Protein AF-A0AAD6C7R9-F1 (afdb_monomer_lite)

pLDDT: mean 92.62, std 5.31, range [61.19, 98.12]

Radius of gyration: 19.52 Å; chains: 1; bounding box: 44×50×49 Å

Sequence (172 aa):
MNGDTESFQNLWPRLASRFGCKIPDPMFPNGGVPHTKGFKNYESSTIQLRNKPPLKASASALGISSDPAAENSPTLFLQVDPEKWAKREDVNNAWCKLRDMYRLDQKAWDKATWDFLVMTLGRDWNCVGSMSKARKLGWTGYADTWDELEKTFETLEDQGVLPPLDRLKHDF

Organism: NCBI:txid63821

Secondary structure (DSSP, 8-state):
--S----HHHHHHHHHHHTTPPPPSSS-TT-SSTTS--STTSPPEEEE-SSPPGGGGTTTTTT-TTSHHHHSPPEEEESS-HHHHHTSHHHHHHHHHHHHHHT--HHHHHT--HHHHHHHHHBSS------HHHHHTT------HHHHHHHHHHHHHHTTSS--HHHHHHH-

Structure (mmCIF, N/CA/C/O backbone):
data_AF-A0AAD6C7R9-F1
#
_entry.id   AF-A0AAD6C7R9-F1
#
loop_
_atom_site.group_PDB
_atom_site.id
_atom_site.type_symbol
_atom_site.label_atom_id
_atom_site.label_alt_id
_atom_site.label_comp_id
_atom_site.label_asym_id
_atom_site.label_entity_id
_atom_site.label_seq_id
_atom_site.pdbx_PDB_ins_code
_atom_site.Cartn_x
_atom_site.Cartn_y
_atom_site.Cartn_z
_atom_site.occupancy
_atom_site.B_iso_or_equiv
_atom_site.auth_seq_id
_atom_site.auth_comp_id
_atom_site.auth_asym_id
_atom_site.auth_atom_id
_atom_site.pdbx_PDB_model_num
ATOM 1 N N . MET A 1 1 ? 3.436 -17.559 -5.148 1.00 61.19 1 MET A N 1
ATOM 2 C CA . MET A 1 1 ? 3.453 -16.934 -6.489 1.00 61.19 1 MET A CA 1
ATOM 3 C C . MET A 1 1 ? 3.093 -17.983 -7.540 1.00 61.19 1 MET A C 1
ATOM 5 O O . MET A 1 1 ? 3.877 -18.895 -7.804 1.00 61.19 1 MET A O 1
ATOM 9 N N . ASN A 1 2 ? 1.865 -17.931 -8.047 1.00 65.75 2 ASN A N 1
ATOM 10 C CA . ASN A 1 2 ? 1.317 -18.818 -9.086 1.00 65.75 2 ASN A CA 1
ATOM 11 C C . ASN A 1 2 ? 1.772 -18.437 -10.512 1.00 65.75 2 ASN A C 1
ATOM 13 O O . ASN A 1 2 ? 1.630 -19.252 -11.413 1.00 65.75 2 ASN A O 1
ATOM 17 N N . GLY A 1 3 ? 2.410 -17.277 -10.685 1.00 68.06 3 GLY A N 1
ATOM 18 C CA . GLY A 1 3 ? 2.844 -16.750 -11.984 1.00 68.06 3 GLY A CA 1
ATOM 19 C C . GLY A 1 3 ? 2.121 -15.455 -12.349 1.00 68.06 3 GLY A C 1
ATOM 20 O O . GLY A 1 3 ? 2.632 -14.699 -13.171 1.00 68.06 3 GLY A O 1
ATOM 21 N N . ASP A 1 4 ? 1.010 -15.165 -11.673 1.00 76.25 4 ASP A N 1
ATOM 22 C CA . ASP A 1 4 ? 0.287 -13.911 -11.821 1.00 76.25 4 ASP A CA 1
ATOM 23 C C . ASP A 1 4 ? 1.060 -12.784 -11.134 1.00 76.25 4 ASP A C 1
ATOM 25 O O . ASP A 1 4 ? 1.664 -12.957 -10.069 1.00 76.25 4 ASP A O 1
ATOM 29 N N . THR A 1 5 ? 1.085 -11.628 -11.791 1.00 83.31 5 THR A N 1
ATOM 30 C CA . THR A 1 5 ? 1.670 -10.405 -11.245 1.00 83.31 5 THR A CA 1
ATOM 31 C C . THR A 1 5 ? 0.539 -9.484 -10.845 1.00 83.31 5 THR A C 1
ATOM 33 O O . THR A 1 5 ? -0.257 -9.077 -11.688 1.00 83.31 5 THR A O 1
ATOM 36 N N . GLU A 1 6 ? 0.486 -9.144 -9.563 1.00 88.06 6 GLU A N 1
ATOM 37 C CA . GLU A 1 6 ? -0.461 -8.156 -9.076 1.00 88.06 6 GLU A CA 1
ATOM 38 C C . GLU A 1 6 ? 0.000 -6.731 -9.362 1.00 88.06 6 GLU A C 1
ATOM 40 O O . GLU A 1 6 ? 1.193 -6.437 -9.467 1.00 88.06 6 GLU A O 1
ATOM 45 N N . SER A 1 7 ? -0.969 -5.829 -9.471 1.00 89.12 7 SER A N 1
ATOM 46 C CA . SER A 1 7 ? -0.714 -4.413 -9.717 1.00 89.12 7 SER A CA 1
ATOM 47 C C . SER A 1 7 ? -1.604 -3.533 -8.854 1.00 89.12 7 SER A C 1
ATOM 49 O O . SER A 1 7 ? -2.681 -3.940 -8.412 1.00 89.12 7 SER A O 1
ATOM 51 N N . PHE A 1 8 ? -1.188 -2.278 -8.677 1.00 87.88 8 PHE A N 1
ATOM 52 C CA . PHE A 1 8 ? -2.013 -1.269 -8.017 1.00 87.88 8 PHE A CA 1
ATOM 53 C C . PHE A 1 8 ? -3.393 -1.138 -8.680 1.00 87.88 8 PHE A C 1
ATOM 55 O O . PHE A 1 8 ? -4.389 -0.990 -7.985 1.00 87.88 8 PHE A O 1
ATOM 62 N N . GLN A 1 9 ? -3.472 -1.265 -10.010 1.00 89.00 9 GLN A N 1
ATOM 63 C CA . GLN A 1 9 ? -4.728 -1.159 -10.759 1.00 89.00 9 GLN A CA 1
ATOM 64 C C . GLN A 1 9 ? -5.749 -2.236 -10.359 1.00 89.00 9 GLN A C 1
ATOM 66 O O . GLN A 1 9 ? -6.943 -1.950 -10.339 1.00 89.00 9 GLN A O 1
ATOM 71 N N . ASN A 1 10 ? -5.292 -3.443 -10.009 1.00 91.56 10 ASN A N 1
ATOM 72 C CA . ASN A 1 10 ? -6.168 -4.529 -9.559 1.00 91.56 10 ASN A CA 1
ATOM 73 C C . ASN A 1 10 ? -6.442 -4.473 -8.046 1.00 91.56 10 ASN A C 1
ATOM 75 O O . ASN A 1 10 ? -7.583 -4.623 -7.612 1.00 91.56 10 ASN A O 1
ATOM 79 N N . LEU A 1 11 ? -5.407 -4.233 -7.234 1.00 93.88 11 LEU A N 1
ATOM 80 C CA . LEU A 1 11 ? -5.516 -4.303 -5.773 1.00 93.88 11 LEU A CA 1
ATOM 81 C C . LEU A 1 11 ? -6.179 -3.067 -5.152 1.00 93.88 11 LEU A C 1
ATOM 83 O O . LEU A 1 11 ? -6.914 -3.194 -4.174 1.00 93.88 11 LEU A O 1
ATOM 87 N N . TRP A 1 12 ? -5.948 -1.871 -5.699 1.00 93.25 12 TRP A N 1
ATOM 88 C CA . TRP A 1 12 ? -6.430 -0.629 -5.090 1.00 93.25 12 TRP A CA 1
ATOM 89 C C . TRP A 1 12 ? -7.964 -0.524 -5.022 1.00 93.25 12 TRP A C 1
ATOM 91 O O . TRP A 1 12 ? -8.471 -0.213 -3.941 1.00 93.25 12 TRP A O 1
ATOM 101 N N . PRO A 1 13 ? -8.736 -0.838 -6.085 1.00 95.62 13 PRO A N 1
ATOM 102 C CA . PRO A 1 13 ? -10.199 -0.857 -6.005 1.00 95.62 13 PRO A CA 1
ATOM 103 C C . PRO A 1 13 ? -10.739 -1.820 -4.949 1.00 95.62 13 PRO A C 1
ATOM 105 O O . PRO A 1 13 ? -11.679 -1.481 -4.230 1.00 95.62 13 PRO A O 1
ATOM 108 N N . ARG A 1 14 ? -10.116 -2.997 -4.816 1.00 96.44 14 ARG A N 1
ATOM 109 C CA . ARG A 1 14 ? -10.496 -4.003 -3.818 1.00 96.44 14 ARG A CA 1
ATOM 110 C C . ARG A 1 14 ? -10.223 -3.504 -2.403 1.00 96.44 14 ARG A C 1
ATOM 112 O O . ARG A 1 14 ? -11.107 -3.568 -1.554 1.00 96.44 14 ARG A O 1
ATOM 119 N N . LEU A 1 15 ? -9.043 -2.928 -2.171 1.00 95.81 15 LEU A N 1
ATOM 120 C CA . LEU A 1 15 ? -8.667 -2.363 -0.876 1.00 95.81 15 LEU A CA 1
ATOM 121 C C . LEU A 1 15 ? -9.588 -1.204 -0.469 1.00 95.81 15 LEU A C 1
ATOM 123 O O . LEU A 1 15 ? -10.088 -1.179 0.654 1.00 95.81 15 LEU A O 1
ATOM 127 N N . ALA A 1 16 ? -9.867 -0.277 -1.391 1.00 95.00 16 ALA A N 1
ATOM 128 C CA . ALA A 1 16 ? -10.790 0.826 -1.144 1.00 95.00 16 ALA A CA 1
ATOM 129 C C . ALA A 1 16 ? -12.203 0.313 -0.823 1.00 95.00 16 ALA A C 1
ATOM 131 O O . ALA A 1 16 ? -12.806 0.749 0.157 1.00 95.00 16 ALA A O 1
ATOM 132 N N . SER A 1 17 ? -12.703 -0.659 -1.594 1.00 95.19 17 SER A N 1
ATOM 133 C CA . SER A 1 17 ? -14.011 -1.273 -1.356 1.00 95.19 17 SER A CA 1
ATOM 134 C C . SER A 1 17 ? -14.077 -2.000 -0.012 1.00 95.19 17 SER A C 1
ATOM 136 O O . SER A 1 17 ? -15.091 -1.871 0.680 1.00 95.19 17 SER A O 1
ATOM 138 N N . ARG A 1 18 ? -13.010 -2.711 0.390 1.00 95.06 18 ARG A N 1
ATOM 139 C CA . ARG A 1 18 ? -12.939 -3.395 1.689 1.00 95.06 18 ARG A CA 1
ATOM 140 C C . ARG A 1 18 ? -13.228 -2.416 2.817 1.00 95.06 18 ARG A C 1
ATOM 142 O O . ARG A 1 18 ? -14.127 -2.693 3.598 1.00 95.06 18 ARG A O 1
ATOM 149 N N . PHE A 1 19 ? -12.565 -1.260 2.841 1.00 94.31 19 PHE A N 1
ATOM 150 C CA . PHE A 1 19 ? -12.733 -0.230 3.876 1.00 94.31 19 PHE A CA 1
ATOM 151 C C . PHE A 1 19 ? -13.859 0.786 3.596 1.00 94.31 19 PHE A C 1
ATOM 153 O O . PHE A 1 19 ? -13.918 1.825 4.245 1.00 94.31 19 PHE A O 1
ATOM 160 N N . GLY A 1 20 ? -14.745 0.534 2.623 1.00 92.44 20 GLY A N 1
ATOM 161 C CA . GLY A 1 20 ? -15.871 1.431 2.310 1.00 92.44 20 GLY A CA 1
ATOM 162 C C . GLY A 1 20 ? -15.467 2.795 1.730 1.00 92.44 20 GLY A C 1
ATOM 163 O O . GLY A 1 20 ? -16.272 3.725 1.683 1.00 92.44 20 GLY A O 1
ATOM 164 N N . CYS A 1 21 ? -14.225 2.934 1.272 1.00 92.19 21 CYS A N 1
ATOM 165 C CA . CYS A 1 21 ? -13.704 4.164 0.696 1.00 92.19 21 CYS A CA 1
ATOM 166 C C . CYS A 1 21 ? -14.190 4.365 -0.744 1.00 92.19 21 CYS A C 1
ATOM 168 O O . CYS A 1 21 ? -14.326 3.422 -1.525 1.00 92.19 21 CYS A O 1
ATOM 170 N N . LYS A 1 22 ? -14.389 5.630 -1.129 1.00 92.44 22 LYS A N 1
ATOM 171 C CA . LYS A 1 22 ? -14.688 6.016 -2.513 1.00 92.44 22 LYS A CA 1
ATOM 172 C C . LYS A 1 22 ? -13.418 6.471 -3.211 1.00 92.44 22 LYS A C 1
ATOM 174 O O . LYS A 1 22 ? -12.743 7.389 -2.745 1.00 92.44 22 LYS A O 1
ATOM 179 N N . ILE A 1 23 ? -13.126 5.853 -4.349 1.00 92.56 23 ILE A N 1
ATOM 180 C CA . ILE A 1 23 ? -12.026 6.279 -5.209 1.00 92.56 23 ILE A CA 1
ATOM 181 C C . ILE A 1 23 ? -12.468 7.535 -5.977 1.00 92.56 23 ILE A C 1
ATOM 183 O O . ILE A 1 23 ? -13.512 7.503 -6.628 1.00 92.56 23 ILE A O 1
ATOM 187 N N . PRO A 1 24 ? -11.717 8.646 -5.894 1.00 90.88 24 PRO A N 1
ATOM 188 C CA . PRO A 1 24 ? -12.032 9.860 -6.634 1.00 90.88 24 PRO A CA 1
ATOM 189 C C . PRO A 1 24 ? -11.780 9.683 -8.136 1.00 90.88 24 PRO A C 1
ATOM 191 O O . PRO A 1 24 ? -10.828 9.010 -8.533 1.00 90.88 24 PRO A O 1
ATOM 194 N N . ASP A 1 25 ? -12.593 10.358 -8.947 1.00 90.69 25 ASP A N 1
ATOM 195 C CA . ASP A 1 25 ? -12.415 10.475 -10.394 1.00 90.69 25 ASP A CA 1
ATOM 196 C C . ASP A 1 25 ? -12.380 11.967 -10.792 1.00 90.69 25 ASP A C 1
ATOM 198 O O . ASP A 1 25 ? -13.369 12.673 -10.563 1.00 90.69 25 ASP A O 1
ATOM 202 N N . PRO A 1 26 ? -11.250 12.487 -11.310 1.00 88.94 26 PRO A N 1
ATOM 203 C CA . PRO A 1 26 ? -9.975 11.794 -11.518 1.00 88.94 26 PRO A CA 1
ATOM 204 C C . PRO A 1 26 ? -9.221 11.529 -10.204 1.00 88.94 26 PRO A C 1
ATOM 206 O O . PRO A 1 26 ? -9.234 12.347 -9.281 1.00 88.94 26 PRO A O 1
ATOM 209 N N . MET A 1 27 ? -8.490 10.408 -10.140 1.00 85.19 27 MET A N 1
ATOM 210 C CA . MET A 1 27 ? -7.720 10.036 -8.942 1.00 85.19 27 MET A CA 1
ATOM 211 C C . MET A 1 27 ? -6.520 10.959 -8.696 1.00 85.19 27 MET A C 1
ATOM 213 O O . MET A 1 27 ? -6.203 11.277 -7.552 1.00 85.19 27 MET A O 1
ATOM 217 N N . PHE A 1 28 ? -5.874 11.422 -9.770 1.00 85.81 28 PHE A N 1
ATOM 218 C CA . PHE A 1 28 ? -4.651 12.231 -9.718 1.00 85.81 28 PHE A CA 1
ATOM 219 C C . PHE A 1 28 ? -4.816 13.549 -10.493 1.00 85.81 28 PHE A C 1
ATOM 221 O O . PHE A 1 28 ? -4.170 13.744 -11.525 1.00 85.81 28 PHE A O 1
ATOM 228 N N . PRO A 1 29 ? -5.661 14.481 -10.013 1.00 84.44 29 PRO A N 1
ATOM 229 C CA . PRO A 1 29 ? -6.004 15.704 -10.748 1.00 84.44 29 PRO A CA 1
ATOM 230 C C . PRO A 1 29 ? -4.804 16.624 -11.017 1.00 84.44 29 PRO A C 1
ATOM 232 O O . PRO A 1 29 ? -4.848 17.424 -11.944 1.00 84.44 29 PRO A O 1
ATOM 235 N N . ASN A 1 30 ? -3.728 16.508 -10.230 1.00 84.88 30 ASN A N 1
ATOM 236 C CA . ASN A 1 30 ? -2.546 17.366 -10.331 1.00 84.88 30 ASN A CA 1
ATOM 237 C C . ASN A 1 30 ? -1.337 16.681 -10.984 1.00 84.88 30 ASN A C 1
ATOM 239 O O . ASN A 1 30 ? -0.220 17.161 -10.826 1.00 84.88 30 ASN A O 1
ATOM 243 N N . GLY A 1 31 ? -1.535 15.577 -11.707 1.00 75.38 31 GLY A N 1
ATOM 244 C CA . GLY A 1 31 ? -0.530 15.087 -12.650 1.00 75.38 31 GLY A CA 1
ATOM 245 C C . GLY A 1 31 ? 0.168 13.782 -12.298 1.00 75.38 31 GLY A C 1
ATOM 246 O O . GLY A 1 31 ? 0.961 13.346 -13.111 1.00 75.38 31 GLY A O 1
ATOM 247 N N . GLY A 1 32 ? -0.117 13.112 -11.177 1.00 83.00 32 GLY A N 1
ATOM 248 C CA . GLY A 1 32 ? 0.252 11.691 -11.001 1.00 83.00 32 GLY A CA 1
ATOM 249 C C . GLY A 1 32 ? 1.753 11.343 -10.994 1.00 83.00 32 GLY A C 1
ATOM 250 O O . GLY A 1 32 ? 2.078 10.178 -10.806 1.00 83.00 32 GLY A O 1
ATOM 251 N N . VAL A 1 33 ? 2.657 12.311 -11.179 1.00 88.38 33 VAL A N 1
ATOM 252 C CA . VAL A 1 33 ? 4.081 12.088 -11.500 1.00 88.38 33 VAL A CA 1
ATOM 253 C C . VAL A 1 33 ? 5.021 12.876 -10.574 1.00 88.38 33 VAL A C 1
ATOM 255 O O . VAL A 1 33 ? 4.566 13.826 -9.922 1.00 88.38 33 VAL A O 1
ATOM 258 N N . PRO A 1 34 ? 6.323 12.521 -10.510 1.00 90.81 34 PRO A N 1
ATOM 259 C CA . PRO A 1 34 ? 7.334 13.258 -9.750 1.00 90.81 34 PRO A CA 1
ATOM 260 C C . PRO A 1 34 ? 7.259 14.781 -9.910 1.00 90.81 34 PRO A C 1
ATOM 262 O O . PRO A 1 34 ? 6.968 15.290 -10.990 1.00 90.81 34 PRO A O 1
ATOM 265 N N . HIS A 1 35 ? 7.544 15.508 -8.827 1.00 89.75 35 HIS A N 1
ATOM 266 C CA . HIS A 1 35 ? 7.544 16.980 -8.766 1.00 89.75 35 HIS A CA 1
ATOM 267 C C . HIS A 1 35 ? 6.189 17.672 -9.018 1.00 89.75 35 HIS A C 1
ATOM 269 O O . HIS A 1 35 ? 6.138 18.894 -9.168 1.00 89.75 35 HIS A O 1
ATOM 275 N N . THR A 1 36 ? 5.080 16.929 -9.016 1.00 90.56 36 THR A N 1
ATOM 276 C CA . THR A 1 36 ? 3.728 17.510 -9.019 1.00 90.56 36 THR A CA 1
ATOM 277 C C . THR A 1 36 ? 3.235 17.858 -7.611 1.00 90.56 36 THR A C 1
ATOM 279 O O . THR A 1 36 ? 3.824 17.443 -6.617 1.00 90.56 36 THR A O 1
ATOM 282 N N . LYS A 1 37 ? 2.128 18.613 -7.513 1.00 87.25 37 LYS A N 1
ATOM 283 C CA . LYS A 1 37 ? 1.516 19.034 -6.233 1.00 87.25 37 LYS A CA 1
ATOM 284 C C . LYS A 1 37 ? 0.916 17.896 -5.392 1.00 87.25 37 LYS A C 1
ATOM 286 O O . LYS A 1 37 ? 0.495 18.159 -4.272 1.00 87.25 37 LYS A O 1
ATOM 291 N N . GLY A 1 38 ? 0.825 16.675 -5.919 1.00 88.50 38 GLY A N 1
ATOM 292 C CA . GLY A 1 38 ? 0.165 15.576 -5.217 1.00 88.50 38 GLY A CA 1
ATOM 293 C C . GLY A 1 38 ? -1.361 15.680 -5.192 1.00 88.50 38 GLY A C 1
ATOM 294 O O . GLY A 1 38 ? -1.984 16.430 -5.953 1.00 88.50 38 GLY A O 1
ATOM 295 N N . PHE A 1 39 ? -1.986 14.909 -4.305 1.00 90.44 39 PHE A N 1
ATOM 296 C CA . PHE A 1 39 ? -3.440 14.837 -4.208 1.00 90.44 39 PHE A CA 1
ATOM 297 C C . PHE A 1 39 ? -4.002 15.940 -3.295 1.00 90.44 39 PHE A C 1
ATOM 299 O O . PHE A 1 39 ? -3.739 15.962 -2.097 1.00 90.44 39 PHE A O 1
ATOM 306 N N . LYS A 1 40 ? -4.843 16.832 -3.839 1.00 88.56 40 LYS A N 1
ATOM 307 C CA . LYS A 1 40 ? -5.517 17.922 -3.099 1.00 88.56 40 LYS A CA 1
ATOM 308 C C . LYS A 1 40 ? -4.539 18.771 -2.258 1.00 88.56 40 LYS A C 1
ATOM 310 O O . LYS A 1 40 ? -3.662 19.417 -2.816 1.00 88.56 40 LYS A O 1
ATOM 315 N N . ASN A 1 41 ? -4.745 18.816 -0.942 1.00 88.06 41 ASN A N 1
ATOM 316 C CA . ASN A 1 41 ? -3.940 19.520 0.056 1.00 88.06 41 ASN A CA 1
ATOM 317 C C . ASN A 1 41 ? -3.041 18.565 0.859 1.00 88.06 41 ASN A C 1
ATOM 319 O O . ASN A 1 41 ? -2.537 18.945 1.913 1.00 88.06 41 ASN A O 1
ATOM 323 N N . TYR A 1 42 ? -2.891 17.318 0.411 1.00 91.00 42 TYR A N 1
ATOM 324 C CA . TYR A 1 42 ? -1.957 16.379 1.012 1.00 91.00 42 TYR A CA 1
ATOM 325 C C . TYR A 1 42 ? -0.555 16.646 0.479 1.00 91.00 42 TYR A C 1
ATOM 327 O O . TYR A 1 42 ? -0.368 16.994 -0.685 1.00 91.00 42 TYR A O 1
ATOM 335 N N . GLU A 1 43 ? 0.436 16.470 1.342 1.00 93.19 43 GLU A N 1
ATOM 336 C CA . GLU A 1 43 ? 1.825 16.609 0.941 1.00 93.19 43 GLU A CA 1
ATOM 337 C C . GLU A 1 43 ? 2.260 15.398 0.121 1.00 93.19 43 GLU A C 1
ATOM 339 O O . GLU A 1 43 ? 2.170 14.262 0.582 1.00 93.19 43 GLU A O 1
ATOM 344 N N . SER A 1 44 ? 2.768 15.647 -1.081 1.00 94.00 44 SER A N 1
ATOM 345 C CA . SER A 1 44 ? 3.487 14.651 -1.868 1.00 94.00 44 SER A CA 1
ATOM 346 C C . SER A 1 44 ? 4.956 14.566 -1.461 1.00 94.00 44 SER A C 1
ATOM 348 O O . SER A 1 44 ? 5.507 15.462 -0.806 1.00 94.00 44 SER A O 1
ATOM 350 N N . SER A 1 45 ? 5.622 13.523 -1.951 1.00 93.62 45 SER A N 1
ATOM 351 C CA . SER A 1 45 ? 7.076 13.402 -1.875 1.00 93.62 45 SER A CA 1
ATOM 352 C C . SER A 1 45 ? 7.668 12.908 -3.179 1.00 93.62 45 SER A C 1
ATOM 354 O O . SER A 1 45 ? 7.081 12.085 -3.874 1.00 93.62 45 SER A O 1
ATOM 356 N N . THR A 1 46 ? 8.838 13.448 -3.512 1.00 95.44 46 THR A N 1
ATOM 357 C CA . THR A 1 46 ? 9.693 13.006 -4.614 1.00 95.44 46 THR A CA 1
ATOM 358 C C . THR A 1 46 ? 11.102 12.847 -4.064 1.00 95.44 46 THR A C 1
ATOM 360 O O . THR A 1 46 ? 11.715 13.831 -3.652 1.00 95.44 46 THR A O 1
ATOM 363 N N . ILE A 1 47 ? 11.605 11.617 -4.026 1.00 94.38 47 ILE A N 1
ATOM 364 C CA . ILE A 1 47 ? 12.941 11.295 -3.525 1.00 94.38 47 ILE A CA 1
ATOM 365 C C . ILE A 1 47 ? 13.752 10.747 -4.689 1.00 94.38 47 ILE A C 1
ATOM 367 O O . ILE A 1 47 ? 13.496 9.648 -5.178 1.00 94.38 47 ILE A O 1
ATOM 371 N N . GLN A 1 48 ? 14.749 11.515 -5.119 1.00 93.75 48 GLN A N 1
ATOM 372 C CA . GLN A 1 48 ? 15.696 11.066 -6.127 1.00 93.75 48 GLN A CA 1
ATOM 373 C C . GLN A 1 48 ? 16.733 10.152 -5.476 1.00 93.75 48 GLN A C 1
ATOM 375 O O . GLN A 1 48 ? 17.482 10.575 -4.590 1.00 93.75 48 GLN A O 1
ATOM 380 N N . LEU A 1 49 ? 16.803 8.902 -5.923 1.00 92.50 49 LEU A N 1
ATOM 381 C CA . LEU A 1 49 ? 17.803 7.978 -5.413 1.00 92.50 49 LEU A CA 1
ATOM 382 C C . LEU A 1 49 ? 19.160 8.195 -6.095 1.00 92.50 49 LEU A C 1
ATOM 384 O O . LEU A 1 49 ? 19.256 8.682 -7.221 1.00 92.50 49 LEU A O 1
ATOM 388 N N . ARG A 1 50 ? 20.241 7.838 -5.394 1.00 91.62 50 ARG A N 1
ATOM 389 C CA . ARG A 1 50 ? 21.623 8.022 -5.881 1.00 91.62 50 ARG A CA 1
ATOM 390 C C . ARG A 1 50 ? 22.163 6.826 -6.671 1.00 91.62 50 ARG A C 1
ATOM 392 O O . ARG A 1 50 ? 23.262 6.899 -7.210 1.00 91.62 50 ARG A O 1
ATOM 399 N N . ASN A 1 51 ? 21.440 5.710 -6.695 1.00 89.94 51 ASN A N 1
ATOM 400 C CA . ASN A 1 51 ? 21.835 4.499 -7.406 1.00 89.94 51 ASN A CA 1
ATOM 401 C C . ASN A 1 51 ? 21.431 4.552 -8.884 1.00 89.94 51 ASN A C 1
ATOM 403 O O . ASN A 1 51 ? 20.567 5.323 -9.286 1.00 89.94 51 ASN A O 1
ATOM 407 N N . LYS A 1 52 ? 22.040 3.679 -9.690 1.00 90.56 52 LYS A N 1
ATOM 408 C CA . LYS A 1 52 ? 21.589 3.432 -11.064 1.00 90.56 52 LYS A CA 1
ATOM 409 C C . LYS A 1 52 ? 20.271 2.643 -11.050 1.00 90.56 52 LYS A C 1
ATOM 411 O O . LYS A 1 52 ? 20.079 1.831 -10.134 1.00 90.56 52 LYS A O 1
ATOM 416 N N . PRO A 1 53 ? 19.393 2.832 -12.050 1.00 91.38 53 PRO A N 1
ATOM 417 C CA . PRO A 1 53 ? 18.158 2.068 -12.141 1.00 91.38 53 PRO A CA 1
ATOM 418 C C . PRO A 1 53 ? 18.478 0.579 -12.351 1.00 91.38 53 PRO A C 1
ATOM 420 O O . PRO A 1 53 ? 19.457 0.256 -13.036 1.00 91.38 53 PRO A O 1
ATOM 423 N N . PRO A 1 54 ? 17.659 -0.349 -11.819 1.00 90.31 54 PRO A N 1
ATOM 424 C CA . PRO A 1 54 ? 17.866 -1.787 -12.014 1.00 90.31 54 PRO A CA 1
ATOM 425 C C . PRO A 1 54 ? 17.992 -2.181 -13.492 1.00 90.31 54 PRO A C 1
ATOM 427 O O . PRO A 1 54 ? 18.800 -3.042 -13.840 1.00 90.31 54 PRO A O 1
ATOM 430 N N . LEU A 1 55 ? 17.259 -1.487 -14.370 1.00 91.44 55 LEU A N 1
ATOM 431 C CA . LEU A 1 55 ? 17.271 -1.702 -15.815 1.00 91.44 55 LEU A CA 1
ATOM 432 C C . LEU A 1 55 ? 18.670 -1.555 -16.435 1.00 91.44 55 LEU A C 1
ATOM 434 O O . LEU A 1 55 ? 18.982 -2.260 -17.397 1.00 91.44 55 LEU A O 1
ATOM 438 N N . LYS A 1 56 ? 19.556 -0.724 -15.856 1.00 94.06 56 LYS A N 1
ATOM 439 C CA . LYS A 1 56 ? 20.931 -0.542 -16.356 1.00 94.06 56 LYS A CA 1
ATOM 440 C C . LYS A 1 56 ? 21.699 -1.864 -16.422 1.00 94.06 56 LYS A C 1
ATOM 442 O O . LYS A 1 56 ? 22.503 -2.039 -17.334 1.00 94.06 56 LYS A O 1
ATOM 447 N N . ALA A 1 57 ? 21.444 -2.799 -15.502 1.00 93.44 57 ALA A N 1
ATOM 448 C CA . ALA A 1 57 ? 22.151 -4.079 -15.440 1.00 93.44 57 ALA A CA 1
ATOM 449 C C . ALA A 1 57 ? 21.958 -4.943 -16.700 1.00 93.44 57 ALA A C 1
ATOM 451 O O . ALA A 1 57 ? 22.835 -5.733 -17.042 1.00 93.44 57 ALA A O 1
ATOM 452 N N . SER A 1 58 ? 20.836 -4.779 -17.406 1.00 93.88 58 SER A N 1
ATOM 453 C CA . SER A 1 58 ? 20.502 -5.552 -18.610 1.00 93.88 58 SER A CA 1
ATOM 454 C C . SER A 1 58 ? 20.317 -4.684 -19.855 1.00 93.88 58 SER A C 1
ATOM 456 O O . SER A 1 58 ? 20.037 -5.215 -20.926 1.00 93.88 58 SER A O 1
ATOM 458 N N . ALA A 1 59 ? 20.516 -3.366 -19.750 1.00 95.31 59 ALA A N 1
ATOM 459 C CA . ALA A 1 59 ? 20.185 -2.410 -20.804 1.00 95.31 59 ALA A CA 1
ATOM 460 C C . ALA A 1 59 ? 20.877 -2.707 -22.146 1.00 95.31 59 ALA A C 1
ATOM 462 O O . ALA A 1 59 ? 20.244 -2.603 -23.191 1.00 95.31 59 ALA A O 1
ATOM 463 N N . SER A 1 60 ? 22.139 -3.148 -22.124 1.00 96.38 60 SER A N 1
ATOM 464 C CA . SER A 1 60 ? 22.877 -3.507 -23.346 1.00 96.38 60 SER A CA 1
ATOM 465 C C . SER A 1 60 ? 22.306 -4.742 -24.035 1.00 96.38 60 SER A C 1
ATOM 467 O O . SER A 1 60 ? 22.056 -4.716 -25.236 1.00 96.38 60 SER A O 1
ATOM 469 N N . ALA A 1 61 ? 22.011 -5.793 -23.266 1.00 96.94 61 ALA A N 1
ATOM 470 C CA . ALA A 1 61 ? 21.393 -7.008 -23.794 1.00 96.94 61 ALA A CA 1
ATOM 471 C C . ALA A 1 61 ? 19.980 -6.753 -24.346 1.00 96.94 61 ALA A C 1
ATOM 473 O O . ALA A 1 61 ? 19.539 -7.447 -25.256 1.00 96.94 61 ALA A O 1
ATOM 474 N N . LEU A 1 62 ? 19.288 -5.750 -23.802 1.00 95.62 62 LEU A N 1
ATOM 475 C CA . LEU A 1 62 ? 17.966 -5.311 -24.242 1.00 95.62 62 LEU A CA 1
ATOM 476 C C . LEU A 1 62 ? 18.012 -4.268 -25.377 1.00 95.62 62 LEU A C 1
ATOM 478 O O . LEU A 1 62 ? 16.959 -3.887 -25.876 1.00 95.62 62 LEU A O 1
ATOM 482 N N . GLY A 1 63 ? 19.194 -3.791 -25.786 1.00 96.31 63 GLY A N 1
ATOM 483 C CA . GLY A 1 63 ? 19.335 -2.782 -26.843 1.00 96.31 63 GLY A CA 1
ATOM 484 C C . GLY A 1 63 ? 18.899 -1.363 -26.449 1.00 96.31 63 GLY A C 1
ATOM 485 O O . GLY A 1 63 ? 18.661 -0.537 -27.322 1.00 96.31 63 GLY A O 1
ATOM 486 N N . ILE A 1 64 ? 18.813 -1.065 -25.151 1.00 95.56 64 ILE A N 1
ATOM 487 C CA . ILE A 1 64 ? 18.301 0.203 -24.594 1.00 95.56 64 ILE A CA 1
ATOM 488 C C . ILE A 1 64 ? 19.345 0.933 -23.736 1.00 95.56 64 ILE A C 1
ATOM 490 O O . ILE A 1 64 ? 19.013 1.692 -22.832 1.00 95.56 64 ILE A O 1
ATOM 494 N N . SER A 1 65 ? 20.637 0.692 -23.974 1.00 93.94 65 SER A N 1
ATOM 495 C CA . SER A 1 65 ? 21.728 1.282 -23.177 1.00 93.94 65 SER A CA 1
ATOM 496 C C . SER A 1 65 ? 21.704 2.809 -23.090 1.00 93.94 65 SER A C 1
ATOM 498 O O . SER A 1 65 ? 22.185 3.335 -22.084 1.00 93.94 65 SER A O 1
ATOM 500 N N . SER A 1 66 ? 21.186 3.467 -24.132 1.00 93.12 66 SER A N 1
ATOM 501 C CA . SER A 1 66 ? 21.051 4.921 -24.276 1.00 93.12 66 SER A CA 1
ATOM 502 C C . SER A 1 66 ? 19.640 5.438 -23.974 1.00 93.12 66 SER A C 1
ATOM 504 O O . SER A 1 66 ? 19.368 6.615 -24.195 1.00 93.12 66 SER A O 1
ATOM 506 N N . ASP A 1 67 ? 18.716 4.571 -23.554 1.00 93.75 67 ASP A N 1
ATOM 507 C CA . ASP A 1 67 ? 17.368 4.992 -23.181 1.00 93.75 67 ASP A CA 1
ATOM 508 C C . ASP A 1 67 ? 17.413 5.751 -21.841 1.00 93.75 67 ASP A C 1
ATOM 510 O O . ASP A 1 67 ? 18.062 5.273 -20.900 1.00 93.75 67 ASP A O 1
ATOM 514 N N . PRO A 1 68 ? 16.716 6.895 -21.700 1.00 90.75 68 PRO A N 1
ATOM 515 C CA . PRO A 1 68 ? 16.657 7.626 -20.440 1.00 90.75 68 PRO A CA 1
ATOM 516 C C . PRO A 1 68 ? 16.213 6.770 -19.246 1.00 90.75 68 PRO A C 1
ATOM 518 O O . PRO A 1 68 ? 16.718 6.971 -18.149 1.00 90.75 68 PRO A O 1
ATOM 521 N N . ALA A 1 69 ? 15.342 5.773 -19.422 1.00 87.38 69 ALA A N 1
ATOM 522 C CA . ALA A 1 69 ? 14.929 4.859 -18.353 1.00 87.38 69 ALA A CA 1
ATOM 523 C C . ALA A 1 69 ? 16.069 3.949 -17.855 1.00 87.38 69 ALA A C 1
ATOM 525 O O . ALA A 1 69 ? 16.026 3.442 -16.732 1.00 87.38 69 ALA A O 1
ATOM 526 N N . ALA A 1 70 ? 17.102 3.728 -18.674 1.00 90.69 70 ALA A N 1
ATOM 527 C CA . ALA A 1 70 ? 18.301 2.998 -18.284 1.00 90.69 70 ALA A CA 1
ATOM 528 C C . ALA A 1 70 ? 19.382 3.912 -17.682 1.00 90.69 70 ALA A C 1
ATOM 530 O O . ALA A 1 70 ? 20.291 3.402 -17.026 1.00 90.69 70 ALA A O 1
ATOM 531 N N . GLU A 1 71 ? 19.321 5.229 -17.891 1.00 89.75 71 GLU A N 1
ATOM 532 C CA . GLU A 1 71 ? 20.338 6.184 -17.425 1.00 89.75 71 GLU A CA 1
ATOM 533 C C . GLU A 1 71 ? 19.903 7.019 -16.225 1.00 89.75 71 GLU A C 1
ATOM 535 O O . GLU A 1 71 ? 20.697 7.207 -15.299 1.00 89.75 71 GLU A O 1
ATOM 540 N N . ASN A 1 72 ? 18.661 7.495 -16.234 1.00 90.44 72 ASN A N 1
ATOM 541 C CA . ASN A 1 72 ? 18.122 8.367 -15.208 1.00 90.44 72 ASN A CA 1
ATOM 542 C C . ASN A 1 72 ? 18.100 7.652 -13.864 1.00 90.44 72 ASN A C 1
ATOM 544 O O . ASN A 1 72 ? 17.736 6.478 -13.751 1.00 90.44 72 ASN A O 1
ATOM 548 N N . SER A 1 73 ? 18.471 8.394 -12.827 1.00 90.56 73 SER A N 1
ATOM 549 C CA . SER A 1 73 ? 18.322 7.915 -11.467 1.00 90.56 73 SER A CA 1
ATOM 550 C C . SER A 1 73 ? 16.850 7.584 -11.191 1.00 90.56 73 SER A C 1
ATOM 552 O O . SER A 1 73 ? 15.964 8.359 -11.565 1.00 90.56 73 SER A O 1
ATOM 554 N N . PRO A 1 74 ? 16.573 6.464 -10.511 1.00 92.50 74 PRO A N 1
ATOM 555 C CA . PRO A 1 74 ? 15.215 6.099 -10.173 1.00 92.50 74 PRO A CA 1
ATOM 556 C C . PRO A 1 74 ? 14.675 7.005 -9.064 1.00 92.50 74 PRO A C 1
ATOM 558 O O . PRO A 1 74 ? 15.429 7.545 -8.238 1.00 92.50 74 PRO A O 1
ATOM 561 N N . THR A 1 75 ? 13.357 7.159 -9.046 1.00 93.25 75 THR A N 1
ATOM 562 C CA . THR A 1 75 ? 12.647 8.064 -8.143 1.00 93.25 75 THR A CA 1
ATOM 563 C C . THR A 1 75 ? 11.667 7.295 -7.267 1.00 93.25 75 THR A C 1
ATOM 565 O O . THR A 1 75 ? 11.038 6.328 -7.700 1.00 93.25 75 THR A O 1
ATOM 568 N N . LEU A 1 76 ? 11.525 7.740 -6.017 1.00 94.12 76 LEU A N 1
ATOM 569 C CA . LEU A 1 76 ? 10.372 7.408 -5.188 1.00 94.12 76 LEU A CA 1
ATOM 570 C C . LEU A 1 76 ? 9.386 8.569 -5.249 1.00 94.12 76 LEU A C 1
ATOM 572 O O . LEU A 1 76 ? 9.727 9.683 -4.847 1.00 94.12 76 LEU A O 1
ATOM 576 N N . PHE A 1 77 ? 8.180 8.327 -5.741 1.00 94.31 77 PHE A N 1
ATOM 577 C CA . PHE A 1 77 ? 7.132 9.323 -5.827 1.00 94.31 77 PHE A CA 1
ATOM 578 C C . PHE A 1 77 ? 5.817 8.826 -5.239 1.00 94.31 77 PHE A C 1
ATOM 580 O O . PHE A 1 77 ? 5.290 7.795 -5.644 1.00 94.31 77 PHE A O 1
ATOM 587 N N . LEU A 1 78 ? 5.249 9.615 -4.327 1.00 93.88 78 LEU A N 1
ATOM 588 C CA . LEU A 1 78 ? 3.909 9.394 -3.798 1.00 93.88 78 LEU A CA 1
ATOM 589 C C . LEU A 1 78 ? 3.110 10.694 -3.805 1.00 93.88 78 LEU A C 1
ATOM 591 O O . LEU A 1 78 ? 3.580 11.742 -3.362 1.00 93.88 78 LEU A O 1
ATOM 595 N N . GLN A 1 79 ? 1.869 10.594 -4.283 1.00 92.75 79 GLN A N 1
ATOM 596 C CA . GLN A 1 79 ? 0.892 11.688 -4.313 1.00 92.75 79 GLN A CA 1
ATOM 597 C C . GLN A 1 79 ? 0.470 12.145 -2.913 1.00 92.75 79 GLN A C 1
ATOM 599 O O . GLN A 1 79 ? 0.110 13.305 -2.728 1.00 92.75 79 GLN A O 1
ATOM 604 N N . VAL A 1 80 ? 0.507 11.219 -1.957 1.00 93.62 80 VAL A N 1
ATOM 605 C CA . VAL A 1 80 ? 0.338 11.446 -0.525 1.00 93.62 80 VAL A CA 1
ATOM 606 C C . VAL A 1 80 ? 1.498 10.732 0.140 1.00 93.62 80 VAL A C 1
ATOM 608 O O . VAL A 1 80 ? 1.604 9.517 0.014 1.00 93.62 80 VAL A O 1
ATOM 611 N N . ASP A 1 81 ? 2.373 11.471 0.806 1.00 95.19 81 ASP A N 1
ATOM 612 C CA . ASP A 1 81 ? 3.444 10.903 1.613 1.00 95.19 81 ASP A CA 1
ATOM 613 C C . ASP A 1 81 ? 2.843 10.311 2.904 1.00 95.19 81 ASP A C 1
ATOM 615 O O . ASP A 1 81 ? 2.318 11.076 3.721 1.00 95.19 81 ASP A O 1
ATOM 619 N N . PRO A 1 82 ? 2.890 8.979 3.110 1.00 95.62 82 PRO A N 1
ATOM 620 C CA . PRO A 1 82 ? 2.318 8.339 4.289 1.00 95.62 82 PRO A CA 1
ATOM 621 C C . PRO A 1 82 ? 2.981 8.762 5.599 1.00 95.62 82 PRO A C 1
ATOM 623 O O . PRO A 1 82 ? 2.302 8.852 6.617 1.00 95.62 82 PRO A O 1
ATOM 626 N N . GLU A 1 83 ? 4.282 9.053 5.589 1.00 95.69 83 GLU A N 1
ATOM 627 C CA . GLU A 1 83 ? 5.014 9.463 6.786 1.00 95.69 83 GLU A CA 1
ATOM 628 C C . GLU A 1 83 ? 4.602 10.872 7.223 1.00 95.69 83 GLU A C 1
ATOM 630 O O . GLU A 1 83 ? 4.385 11.125 8.409 1.00 95.69 83 GLU A O 1
ATOM 635 N N . LYS A 1 84 ? 4.442 11.794 6.268 1.00 95.69 84 LYS A N 1
ATOM 636 C CA . LYS A 1 84 ? 3.912 13.136 6.553 1.00 95.69 84 LYS A CA 1
ATOM 637 C C . LYS A 1 84 ? 2.435 13.080 6.923 1.00 95.69 84 LYS A C 1
ATOM 639 O O . LYS A 1 84 ? 2.017 13.724 7.881 1.00 95.69 84 LYS A O 1
ATOM 644 N N . TRP A 1 85 ? 1.648 12.280 6.201 1.00 96.56 85 TRP A N 1
ATOM 645 C CA . TRP A 1 85 ? 0.224 12.080 6.464 1.00 96.56 85 TRP A CA 1
ATOM 646 C C . TRP A 1 85 ? -0.025 11.574 7.887 1.00 96.56 85 TRP A C 1
ATOM 648 O O . TRP A 1 85 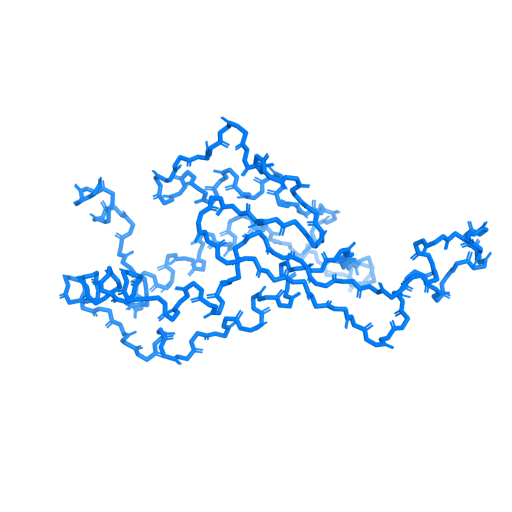? -0.831 12.169 8.600 1.00 96.56 85 TRP A O 1
ATOM 658 N N . ALA A 1 86 ? 0.718 10.559 8.334 1.00 96.06 86 ALA A N 1
ATOM 659 C CA . ALA A 1 86 ? 0.580 9.984 9.670 1.00 96.06 86 ALA A CA 1
ATOM 660 C C . ALA A 1 86 ? 0.964 10.955 10.801 1.00 96.06 86 ALA A C 1
ATOM 662 O O . ALA A 1 86 ? 0.561 10.749 11.941 1.00 96.06 86 ALA A O 1
ATOM 663 N N . LYS A 1 87 ? 1.709 12.031 10.511 1.00 95.38 87 LYS A N 1
ATOM 664 C CA . LYS A 1 87 ? 2.076 13.080 11.482 1.00 95.38 87 LYS A CA 1
ATOM 665 C C . LYS A 1 87 ? 1.058 14.220 11.563 1.00 95.38 87 LYS A C 1
ATOM 667 O O . LYS A 1 87 ? 1.177 15.069 12.444 1.00 95.38 87 LYS A O 1
ATOM 672 N N . ARG A 1 88 ? 0.066 14.273 10.669 1.00 96.88 88 ARG A N 1
ATOM 673 C CA . ARG A 1 88 ? -0.945 15.337 10.691 1.00 96.88 88 ARG A CA 1
ATOM 674 C C . ARG A 1 88 ? -1.832 15.232 11.927 1.00 96.88 88 ARG A C 1
ATOM 676 O O . ARG A 1 88 ? -2.192 14.138 12.363 1.00 96.88 88 ARG A O 1
ATOM 683 N N . GLU A 1 89 ? -2.228 16.382 12.456 1.00 97.25 89 GLU A N 1
ATOM 684 C CA . GLU A 1 89 ? -3.075 16.463 13.646 1.00 97.25 89 GLU A CA 1
ATOM 685 C C . GLU A 1 89 ? -4.447 15.810 13.422 1.00 97.25 89 GLU A C 1
ATOM 687 O O . GLU A 1 89 ? -4.893 15.011 14.240 1.00 97.25 89 GLU A O 1
ATOM 692 N N . ASP A 1 90 ? -5.094 16.078 12.285 1.00 97.00 90 ASP A N 1
ATOM 693 C CA . ASP A 1 90 ? -6.407 15.514 11.960 1.00 97.00 90 ASP A CA 1
ATOM 694 C C . ASP A 1 90 ? -6.376 13.983 11.841 1.00 97.00 90 ASP A C 1
ATOM 696 O O . ASP A 1 90 ? -7.291 13.304 12.308 1.00 97.00 90 ASP A O 1
ATOM 700 N N . VAL A 1 91 ? -5.295 13.437 11.283 1.00 96.62 91 VAL A N 1
ATOM 701 C CA . VAL A 1 91 ? -5.077 11.990 11.159 1.00 96.62 91 VAL A CA 1
ATOM 702 C C . VAL A 1 91 ? -4.857 11.347 12.526 1.00 96.62 91 VAL A C 1
ATOM 704 O O . VAL A 1 91 ? -5.507 10.352 12.840 1.00 96.62 91 VAL A O 1
ATOM 707 N N . ASN A 1 92 ? -4.007 11.934 13.372 1.00 96.75 92 ASN A N 1
ATOM 708 C CA . ASN A 1 92 ? -3.777 11.419 14.724 1.00 96.75 92 ASN A CA 1
ATOM 709 C C . ASN A 1 92 ? -5.035 11.518 15.596 1.00 96.75 92 ASN A C 1
ATOM 711 O O . ASN A 1 92 ? -5.332 10.593 16.348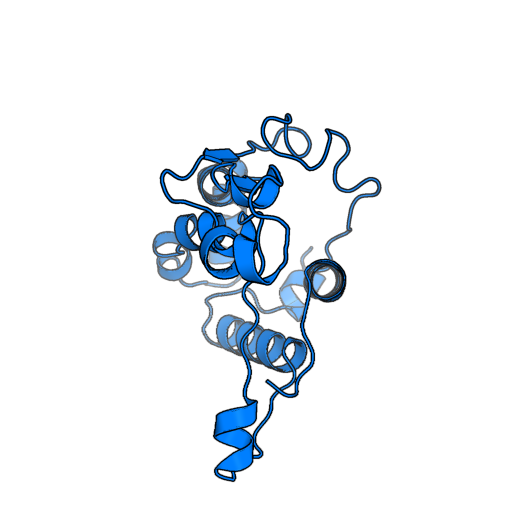 1.00 96.75 92 ASN A O 1
ATOM 715 N N . ASN A 1 93 ? -5.819 12.588 15.461 1.00 97.56 93 ASN A N 1
ATOM 716 C CA . ASN A 1 93 ? -7.091 12.730 16.166 1.00 97.56 93 ASN A CA 1
ATOM 717 C C . ASN A 1 93 ? -8.107 11.666 15.721 1.00 97.56 93 ASN A C 1
ATOM 719 O O . ASN A 1 93 ? -8.776 11.062 16.563 1.00 97.56 93 ASN A O 1
ATOM 723 N N . ALA A 1 94 ? -8.197 11.395 14.414 1.00 96.44 94 ALA A N 1
ATOM 724 C CA . ALA A 1 94 ? -9.032 10.318 13.888 1.00 96.44 94 ALA A CA 1
ATOM 725 C C . ALA A 1 94 ? -8.576 8.944 14.406 1.00 96.44 94 ALA A C 1
ATOM 727 O O . ALA A 1 94 ? -9.407 8.161 14.868 1.00 96.44 94 ALA A O 1
ATOM 728 N N . TRP A 1 95 ? -7.266 8.677 14.407 1.00 96.56 95 TRP A N 1
ATOM 729 C CA . TRP A 1 95 ? -6.705 7.445 14.959 1.00 96.56 95 TRP A CA 1
ATOM 730 C C . TRP A 1 95 ? -7.003 7.289 16.455 1.00 96.56 95 TRP A C 1
ATOM 732 O O . TRP A 1 95 ? -7.502 6.244 16.858 1.00 96.56 95 TRP A O 1
ATOM 742 N N . CYS A 1 96 ? -6.788 8.324 17.275 1.00 97.31 96 CYS A N 1
ATOM 743 C CA . CYS A 1 96 ? -7.108 8.301 18.708 1.00 97.31 96 CYS A CA 1
ATOM 744 C C . CYS A 1 96 ? -8.582 7.961 18.958 1.00 97.31 96 CYS A C 1
ATOM 746 O O . CYS A 1 96 ? -8.881 7.131 19.814 1.00 97.31 96 CYS A O 1
ATOM 748 N N . LYS A 1 97 ? -9.503 8.538 18.173 1.00 96.81 97 LYS A N 1
ATOM 749 C CA . LYS A 1 97 ? -10.934 8.222 18.270 1.00 96.81 97 LYS A CA 1
ATOM 750 C C . LYS A 1 97 ? -11.205 6.740 17.999 1.00 96.81 97 LYS A C 1
ATOM 752 O O . LYS A 1 97 ? -11.929 6.111 18.767 1.00 96.81 97 LYS A O 1
ATOM 757 N N . LEU A 1 98 ? -10.635 6.186 16.926 1.00 96.94 98 LEU A N 1
ATOM 758 C CA . LEU A 1 98 ? -10.789 4.766 16.585 1.00 96.94 98 LEU A CA 1
ATOM 759 C C . LEU A 1 98 ? -10.155 3.868 17.651 1.00 96.94 98 LEU A C 1
ATOM 761 O O . LEU A 1 98 ? -10.785 2.918 18.114 1.00 96.94 98 LEU A O 1
ATOM 765 N N . ARG A 1 99 ? -8.941 4.201 18.090 1.00 97.12 99 ARG A N 1
ATOM 766 C CA . ARG A 1 99 ? -8.225 3.489 19.146 1.00 97.12 99 ARG A CA 1
ATOM 767 C C . ARG A 1 99 ? -9.044 3.410 20.421 1.00 97.12 99 ARG A C 1
ATOM 769 O O . ARG A 1 99 ? -9.190 2.321 20.958 1.00 97.12 99 ARG A O 1
ATOM 776 N N . ASP A 1 100 ? -9.581 4.525 20.900 1.00 97.69 100 ASP A N 1
ATOM 777 C CA . ASP A 1 100 ? -10.323 4.551 22.161 1.00 97.69 100 ASP A CA 1
ATOM 778 C C . ASP A 1 100 ? -11.675 3.831 22.029 1.00 97.69 100 ASP A C 1
ATOM 780 O O . ASP A 1 100 ? -12.081 3.099 22.934 1.00 97.69 100 ASP A O 1
ATOM 784 N N . MET A 1 101 ? -12.344 3.970 20.878 1.00 97.44 101 MET A N 1
ATOM 785 C CA . MET A 1 101 ? -13.622 3.310 20.583 1.00 97.44 101 MET A CA 1
ATOM 786 C C . MET A 1 101 ? -13.498 1.782 20.492 1.00 97.44 101 MET A C 1
ATOM 788 O O . MET A 1 101 ? -14.355 1.061 21.010 1.00 97.44 101 MET A O 1
ATOM 792 N N . TYR A 1 102 ? -12.440 1.286 19.848 1.00 97.56 102 TYR A N 1
ATOM 793 C CA . TYR A 1 102 ? -12.238 -0.144 19.585 1.00 97.56 102 TYR A CA 1
ATOM 794 C C . TYR A 1 102 ? -11.156 -0.790 20.462 1.00 97.56 102 TYR A C 1
ATOM 796 O O . TYR A 1 102 ? -10.934 -1.991 20.353 1.00 97.56 102 TYR A O 1
ATOM 804 N N . ARG A 1 103 ? -10.537 -0.027 21.373 1.00 97.06 103 ARG A N 1
ATOM 805 C CA . ARG A 1 103 ? -9.449 -0.447 22.279 1.00 97.06 103 ARG A CA 1
ATOM 806 C C . ARG A 1 103 ? -8.223 -1.002 21.541 1.00 97.06 103 ARG A C 1
ATOM 808 O O . ARG A 1 103 ? -7.707 -2.055 21.906 1.00 97.06 103 ARG A O 1
ATOM 815 N N . LEU A 1 104 ? -7.775 -0.288 20.510 1.00 97.88 104 LEU A N 1
ATOM 816 C CA . LEU A 1 104 ? -6.664 -0.717 19.651 1.00 97.88 104 LEU A CA 1
ATOM 817 C C . LEU A 1 104 ? -5.293 -0.555 20.325 1.00 97.88 104 LEU A C 1
ATOM 819 O O . LEU A 1 104 ? -5.110 0.304 21.193 1.00 97.88 104 LEU A O 1
ATOM 823 N N . ASP A 1 105 ? -4.303 -1.332 19.881 1.00 96.31 105 ASP A N 1
ATOM 824 C CA . ASP A 1 105 ? -2.919 -1.210 20.349 1.00 96.31 105 ASP A CA 1
ATOM 825 C C . ASP A 1 105 ? -2.240 0.052 19.790 1.00 96.31 105 ASP A C 1
ATOM 827 O O . ASP A 1 105 ? -1.851 0.121 18.622 1.00 96.31 105 ASP A O 1
ATOM 831 N N . GLN A 1 106 ? -2.018 1.045 20.657 1.00 94.75 106 GLN A N 1
ATOM 832 C CA . GLN A 1 106 ? -1.290 2.268 20.300 1.00 94.75 106 GLN A CA 1
ATOM 833 C C . GLN A 1 106 ? 0.126 1.980 19.776 1.00 94.75 106 GLN A C 1
ATOM 835 O O . GLN A 1 106 ? 0.607 2.690 18.893 1.00 94.75 106 GLN A O 1
ATOM 840 N N . LYS A 1 107 ? 0.793 0.925 20.266 1.00 95.50 107 LYS A N 1
ATOM 841 C CA . LYS A 1 107 ? 2.162 0.604 19.839 1.00 95.50 107 LYS A CA 1
ATOM 842 C C . LYS A 1 107 ? 2.229 0.223 18.367 1.00 95.50 107 LYS A C 1
ATOM 844 O O . LYS A 1 107 ? 3.293 0.382 17.774 1.00 95.50 107 LYS A O 1
ATOM 849 N N . ALA A 1 108 ? 1.138 -0.283 17.790 1.00 93.19 108 ALA A N 1
ATOM 850 C CA . ALA A 1 108 ? 1.089 -0.605 16.372 1.00 93.19 108 ALA A CA 1
ATOM 851 C C . ALA A 1 108 ? 1.199 0.660 15.509 1.00 93.19 108 ALA A C 1
ATOM 853 O O . ALA A 1 108 ? 1.953 0.667 14.541 1.00 93.19 108 ALA A O 1
ATOM 854 N N . TRP A 1 109 ? 0.526 1.744 15.905 1.00 94.38 109 TRP A N 1
ATOM 855 C CA . TRP A 1 109 ? 0.635 3.044 15.238 1.00 94.38 109 TRP A CA 1
ATOM 856 C C . TRP A 1 109 ? 2.017 3.672 15.429 1.00 94.38 109 TRP A C 1
ATOM 858 O O . TRP A 1 109 ? 2.648 4.087 14.460 1.00 94.38 109 TRP A O 1
ATOM 868 N N . ASP A 1 110 ? 2.525 3.671 16.665 1.00 93.25 110 ASP A N 1
ATOM 869 C CA . ASP A 1 110 ? 3.819 4.286 16.997 1.00 93.25 110 ASP A CA 1
ATOM 870 C C . ASP A 1 110 ? 5.002 3.598 16.298 1.00 93.25 110 ASP A C 1
ATOM 872 O O . ASP A 1 110 ? 6.035 4.218 16.049 1.00 93.25 110 ASP A O 1
ATOM 876 N N . LYS A 1 111 ? 4.865 2.299 16.005 1.00 93.12 111 LYS A N 1
ATOM 877 C CA . LYS A 1 111 ? 5.885 1.481 15.334 1.00 93.12 111 LYS A CA 1
ATOM 878 C C . LYS A 1 111 ? 5.584 1.226 13.861 1.00 93.12 111 LYS A C 1
ATOM 880 O O . LYS A 1 111 ? 6.314 0.458 13.232 1.00 93.12 111 LYS A O 1
ATOM 885 N N . ALA A 1 112 ? 4.525 1.819 13.317 1.00 94.44 112 ALA A N 1
ATOM 886 C CA . ALA A 1 112 ? 4.208 1.671 11.909 1.00 94.44 112 ALA A CA 1
ATOM 887 C C . ALA A 1 112 ? 5.364 2.221 11.058 1.00 94.44 112 ALA A C 1
ATOM 889 O O . ALA A 1 112 ? 5.836 3.344 11.244 1.00 94.44 112 ALA A O 1
ATOM 890 N N . THR A 1 113 ? 5.840 1.406 10.120 1.00 96.00 113 THR A N 1
ATOM 891 C CA . THR A 1 113 ? 6.995 1.704 9.266 1.00 96.00 113 THR A C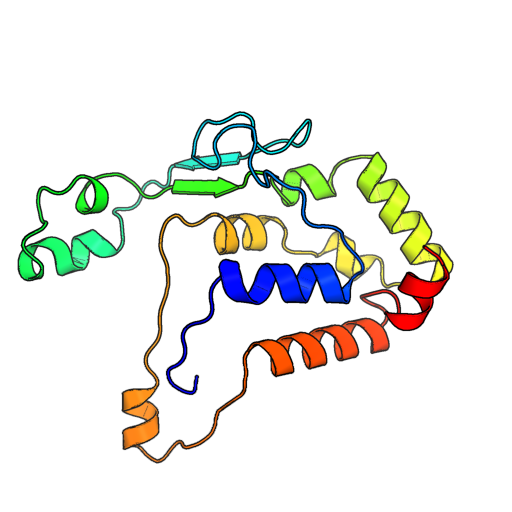A 1
ATOM 892 C C . THR A 1 113 ? 6.569 2.519 8.044 1.00 96.00 113 THR A C 1
ATOM 894 O O . THR A 1 113 ? 6.584 2.056 6.901 1.00 96.00 113 THR A O 1
ATOM 897 N N . TRP A 1 114 ? 6.127 3.755 8.287 1.00 95.38 114 TRP A N 1
ATOM 898 C CA . TRP A 1 114 ? 5.631 4.656 7.240 1.00 95.38 114 TRP A CA 1
ATOM 899 C C . TRP A 1 114 ? 6.676 4.947 6.156 1.00 95.38 114 TRP A C 1
ATOM 901 O O . TRP A 1 114 ? 6.342 5.020 4.976 1.00 95.38 114 TRP A O 1
ATOM 911 N N . ASP A 1 115 ? 7.946 5.046 6.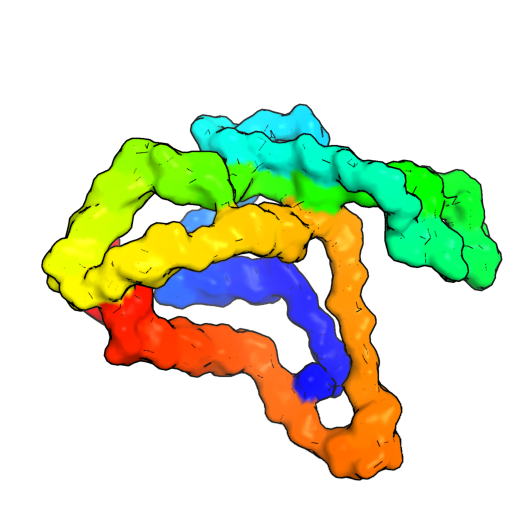537 1.00 94.12 115 ASP A N 1
ATOM 912 C CA . ASP A 1 115 ? 9.091 5.223 5.642 1.00 94.12 115 ASP A CA 1
ATOM 913 C C . ASP A 1 115 ? 9.306 4.006 4.723 1.00 94.12 115 ASP A C 1
ATOM 915 O O . ASP A 1 115 ? 9.569 4.142 3.524 1.00 94.12 115 ASP A O 1
ATOM 919 N N . PHE A 1 116 ? 9.114 2.794 5.250 1.00 94.56 116 PHE A N 1
ATOM 920 C CA . PHE A 1 116 ? 9.129 1.573 4.450 1.00 94.56 116 PHE A CA 1
ATOM 921 C C . PHE A 1 116 ? 7.981 1.554 3.435 1.00 94.56 116 PHE A C 1
ATOM 923 O O . PHE A 1 116 ?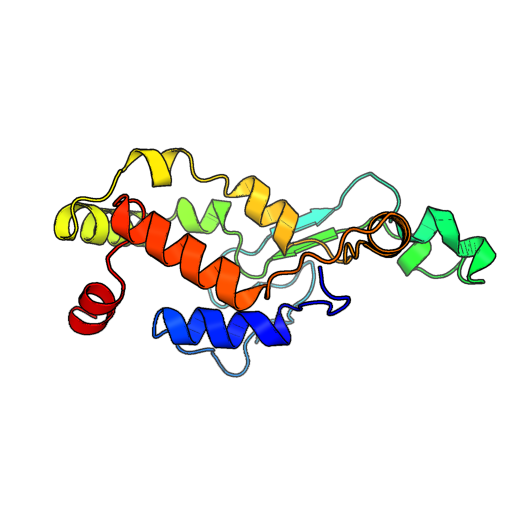 8.165 1.083 2.307 1.00 94.56 116 PHE A O 1
ATOM 930 N N . LEU A 1 117 ? 6.815 2.101 3.794 1.00 94.06 117 LEU A N 1
ATOM 931 C CA . LEU A 1 117 ? 5.695 2.266 2.869 1.00 94.06 117 LEU A CA 1
ATOM 932 C C . LEU A 1 117 ? 6.008 3.303 1.779 1.00 94.06 117 LEU A C 1
ATOM 934 O O . LEU A 1 117 ? 5.733 3.037 0.607 1.00 94.06 117 LEU A O 1
ATOM 938 N N . VAL A 1 118 ? 6.653 4.425 2.139 1.00 94.56 118 VAL A N 1
ATOM 939 C CA . VAL A 1 118 ? 7.167 5.423 1.180 1.00 94.56 118 VAL A CA 1
ATOM 940 C C . VAL A 1 118 ? 8.082 4.758 0.157 1.00 94.56 118 VAL A C 1
ATOM 942 O O . VAL A 1 118 ? 7.896 4.923 -1.050 1.00 94.56 118 VAL A O 1
ATOM 945 N N . MET A 1 119 ? 9.044 3.962 0.628 1.00 92.12 119 MET A N 1
ATOM 946 C CA . MET A 1 119 ? 9.955 3.228 -0.245 1.00 92.12 119 MET A CA 1
ATOM 947 C C . MET A 1 119 ? 9.212 2.204 -1.100 1.00 92.12 119 MET A C 1
ATOM 949 O O . MET A 1 119 ? 9.416 2.151 -2.305 1.00 92.12 119 MET A O 1
ATOM 953 N N . THR A 1 120 ? 8.328 1.400 -0.517 1.00 91.56 120 THR A N 1
ATOM 954 C CA . THR A 1 120 ? 7.717 0.272 -1.230 1.00 91.56 120 THR A CA 1
ATOM 955 C C . THR A 1 120 ? 6.767 0.730 -2.330 1.00 91.56 120 THR A C 1
ATOM 957 O O . THR A 1 120 ? 6.857 0.192 -3.439 1.00 91.56 120 THR A O 1
ATOM 960 N N . LEU A 1 121 ? 5.899 1.705 -2.033 1.00 91.62 121 LEU A N 1
ATOM 961 C CA . LEU A 1 121 ? 4.859 2.194 -2.943 1.00 91.62 121 LEU A CA 1
ATOM 962 C C . LEU A 1 121 ? 5.318 3.346 -3.841 1.00 91.62 121 LEU A C 1
ATOM 964 O O . LEU A 1 121 ? 4.673 3.606 -4.850 1.00 91.62 121 LEU A O 1
ATOM 968 N N . GLY A 1 122 ? 6.403 4.040 -3.488 1.00 92.56 122 GLY A N 1
ATOM 969 C CA . GLY A 1 122 ? 6.880 5.180 -4.266 1.00 92.56 122 GLY A CA 1
ATOM 970 C C . GLY A 1 122 ? 7.722 4.815 -5.488 1.00 92.56 122 GLY A C 1
ATOM 971 O O . GLY A 1 122 ? 7.911 5.658 -6.356 1.00 92.56 122 GLY A O 1
ATOM 972 N N . ARG A 1 123 ? 8.267 3.598 -5.568 1.00 91.44 123 ARG A N 1
ATOM 973 C CA . ARG A 1 123 ? 9.202 3.207 -6.640 1.00 91.44 123 ARG A CA 1
ATOM 974 C C . ARG A 1 123 ? 8.596 3.369 -8.031 1.00 91.44 123 ARG A C 1
ATOM 976 O O . ARG A 1 123 ? 7.520 2.849 -8.303 1.00 91.44 123 ARG A O 1
ATOM 983 N N . ASP A 1 124 ? 9.362 3.971 -8.938 1.00 88.31 124 ASP A N 1
ATOM 984 C CA . ASP A 1 124 ? 9.042 4.035 -10.372 1.00 88.31 124 ASP A CA 1
ATOM 985 C C . ASP A 1 124 ? 9.387 2.746 -11.150 1.00 88.31 124 ASP A C 1
ATOM 987 O O . ASP A 1 124 ? 9.289 2.700 -12.377 1.00 88.31 124 ASP A O 1
ATOM 991 N N . TRP A 1 125 ? 9.733 1.665 -10.443 1.00 87.75 125 TRP A N 1
ATOM 992 C CA . TRP A 1 125 ? 10.018 0.353 -11.018 1.00 87.75 125 TRP A CA 1
ATOM 993 C C . TRP A 1 125 ? 9.336 -0.778 -10.244 1.00 87.75 125 TRP A C 1
ATOM 995 O O . TRP A 1 125 ? 9.127 -0.705 -9.033 1.00 87.75 125 TRP A O 1
ATOM 1005 N N . ASN A 1 126 ? 9.060 -1.878 -10.947 1.00 86.38 126 ASN A N 1
ATOM 1006 C CA . ASN A 1 126 ? 8.457 -3.078 -10.372 1.00 86.38 126 ASN A CA 1
ATOM 1007 C C . ASN A 1 126 ? 9.510 -4.143 -10.044 1.00 86.38 126 ASN A C 1
ATOM 1009 O O . ASN A 1 126 ? 10.531 -4.270 -10.723 1.00 86.38 126 ASN A O 1
ATOM 1013 N N . CYS A 1 127 ? 9.235 -4.956 -9.024 1.00 86.69 127 CYS A N 1
ATOM 1014 C CA . CYS A 1 127 ? 10.030 -6.136 -8.690 1.00 86.69 127 CYS A CA 1
ATOM 1015 C C . CYS A 1 127 ? 9.175 -7.390 -8.877 1.00 86.69 127 CYS A C 1
ATOM 1017 O O . CYS A 1 127 ? 8.283 -7.655 -8.076 1.00 86.69 127 CYS A O 1
ATOM 1019 N N . VAL A 1 128 ? 9.467 -8.168 -9.920 1.00 88.06 128 VAL A N 1
ATOM 1020 C CA . VAL A 1 128 ? 8.765 -9.422 -10.224 1.00 88.06 128 VAL A CA 1
ATOM 1021 C C . VAL A 1 128 ? 9.713 -10.593 -9.988 1.00 88.06 128 VAL A C 1
ATOM 1023 O O . VAL A 1 128 ? 10.795 -10.662 -10.571 1.00 88.06 128 VAL A O 1
ATOM 1026 N N . GLY A 1 129 ? 9.318 -11.504 -9.099 1.00 87.50 129 GLY A N 1
ATOM 1027 C CA . GLY A 1 129 ? 10.049 -12.739 -8.820 1.00 87.50 129 GLY A CA 1
ATOM 1028 C C . GLY A 1 129 ? 9.569 -13.900 -9.691 1.00 87.50 129 GLY A C 1
ATOM 1029 O O . GLY A 1 129 ? 8.445 -13.903 -10.180 1.00 87.50 129 GLY A O 1
ATOM 1030 N N . SER A 1 130 ? 10.403 -14.930 -9.856 1.00 89.06 130 SER A N 1
ATOM 1031 C CA . SER A 1 130 ? 10.006 -16.177 -10.518 1.00 89.06 130 SER A CA 1
ATOM 1032 C C . SER A 1 130 ? 10.127 -17.363 -9.569 1.00 89.06 130 SER A C 1
ATOM 1034 O O . SER A 1 130 ? 11.196 -17.628 -9.020 1.00 89.06 130 SER A O 1
ATOM 1036 N N . MET A 1 131 ? 9.045 -18.135 -9.439 1.00 91.94 131 MET A N 1
ATOM 1037 C CA . MET A 1 131 ? 9.040 -19.405 -8.702 1.00 91.94 131 MET A CA 1
ATOM 1038 C C . MET A 1 131 ? 9.425 -20.605 -9.574 1.00 91.94 131 MET A C 1
ATOM 1040 O O . MET A 1 131 ? 9.427 -21.733 -9.085 1.00 91.94 131 MET A O 1
ATOM 1044 N N . SER A 1 132 ? 9.787 -20.400 -10.846 1.00 92.81 132 SER A N 1
ATOM 1045 C CA . SER A 1 132 ? 10.060 -21.488 -11.795 1.00 92.81 132 SER A CA 1
ATOM 1046 C C . SER A 1 132 ? 11.130 -22.460 -11.301 1.00 92.81 132 SER A C 1
ATOM 1048 O O . SER A 1 132 ? 10.984 -23.667 -11.477 1.00 92.81 132 SER A O 1
ATOM 1050 N N . LYS A 1 133 ? 12.186 -21.968 -10.637 1.00 95.00 133 LYS A N 1
ATOM 1051 C CA . LYS A 1 133 ? 13.222 -22.837 -10.057 1.00 95.00 133 LYS A CA 1
ATOM 1052 C C . LYS A 1 133 ? 12.661 -23.720 -8.940 1.00 95.00 133 LYS A C 1
ATOM 1054 O O . LYS A 1 133 ? 12.884 -24.923 -8.964 1.00 95.00 133 LYS A O 1
ATOM 1059 N N . ALA A 1 134 ? 11.910 -23.148 -7.999 1.00 94.56 134 ALA A N 1
ATOM 1060 C CA . ALA A 1 134 ? 11.288 -23.905 -6.912 1.00 94.56 134 ALA A CA 1
ATOM 1061 C C . ALA A 1 134 ? 10.267 -24.925 -7.445 1.00 94.56 134 ALA A C 1
ATOM 1063 O O . ALA A 1 134 ? 10.257 -26.071 -7.007 1.00 94.56 134 ALA A O 1
ATOM 1064 N N . ARG A 1 135 ? 9.474 -24.544 -8.455 1.00 93.12 135 ARG A N 1
ATOM 1065 C CA . ARG A 1 135 ? 8.513 -25.440 -9.119 1.00 93.12 135 ARG A CA 1
ATOM 1066 C C . ARG A 1 135 ? 9.194 -26.615 -9.814 1.00 93.12 135 ARG A C 1
ATOM 1068 O O . ARG A 1 135 ? 8.751 -27.746 -9.658 1.00 93.12 135 ARG A O 1
ATOM 1075 N N . LYS A 1 136 ? 10.315 -26.373 -10.503 1.00 95.75 136 LYS A N 1
ATOM 1076 C CA . LYS A 1 136 ? 11.153 -27.444 -11.077 1.00 95.75 136 LYS A CA 1
ATOM 1077 C C . LYS A 1 136 ? 11.718 -28.394 -10.015 1.00 95.75 136 LYS A C 1
ATOM 1079 O O . LYS A 1 136 ? 11.976 -29.547 -10.328 1.00 95.75 136 LYS A O 1
ATOM 1084 N N . LEU A 1 137 ? 11.893 -27.922 -8.781 1.00 97.81 137 LEU A N 1
ATOM 1085 C CA . LEU A 1 137 ? 12.332 -28.723 -7.634 1.00 97.81 137 LEU A CA 1
ATOM 1086 C C . LEU A 1 137 ? 11.164 -29.364 -6.857 1.00 97.81 137 LEU A C 1
ATOM 1088 O O . LEU A 1 137 ? 11.380 -29.900 -5.776 1.00 97.81 137 LEU A O 1
ATOM 1092 N N . GLY A 1 138 ? 9.937 -29.320 -7.390 1.00 97.06 138 GLY A N 1
ATOM 1093 C CA . GLY A 1 138 ? 8.767 -29.996 -6.821 1.00 97.06 138 GLY A CA 1
ATOM 1094 C C . GLY A 1 138 ? 7.872 -29.132 -5.927 1.00 97.06 138 GLY A C 1
ATOM 1095 O O . GLY A 1 138 ? 6.855 -29.624 -5.448 1.00 97.06 138 GLY A O 1
ATOM 1096 N N . TRP A 1 139 ? 8.182 -27.847 -5.713 1.00 94.88 139 TRP A N 1
ATOM 1097 C CA . TRP A 1 139 ? 7.296 -26.959 -4.954 1.00 94.88 139 TRP A CA 1
ATOM 1098 C C . TRP A 1 139 ? 6.041 -26.603 -5.759 1.00 94.88 139 TRP A C 1
ATOM 1100 O O . TRP A 1 139 ? 6.115 -25.897 -6.767 1.00 94.88 139 TRP A O 1
ATOM 1110 N N . THR A 1 140 ? 4.871 -27.031 -5.294 1.00 93.12 140 THR A N 1
ATOM 1111 C CA . THR A 1 140 ? 3.588 -26.756 -5.962 1.00 93.12 140 THR A CA 1
ATOM 1112 C C . THR A 1 140 ? 2.773 -25.659 -5.283 1.00 93.12 140 THR A C 1
ATOM 1114 O O . THR A 1 140 ? 1.926 -25.055 -5.944 1.00 93.12 140 THR A O 1
ATOM 1117 N N . GLY A 1 141 ? 3.080 -25.336 -4.022 1.00 92.12 141 GLY A N 1
ATOM 1118 C CA . GLY A 1 141 ? 2.338 -24.373 -3.212 1.00 92.12 141 GLY A CA 1
ATOM 1119 C C . GLY A 1 141 ? 2.179 -23.004 -3.876 1.00 92.12 141 GLY A C 1
ATOM 1120 O O . GLY A 1 141 ? 3.113 -22.441 -4.465 1.00 92.12 141 GLY A O 1
ATOM 1121 N N . TYR A 1 142 ? 0.979 -22.451 -3.768 1.00 91.81 142 TYR A N 1
ATOM 1122 C CA . TYR A 1 142 ? 0.659 -21.091 -4.172 1.00 91.81 142 TYR A CA 1
ATOM 1123 C C . TYR A 1 142 ? -0.392 -20.512 -3.227 1.00 91.81 142 TYR A C 1
ATOM 1125 O O . TYR A 1 142 ? -1.059 -21.252 -2.511 1.00 91.81 142 TYR A O 1
ATOM 1133 N N . ALA A 1 143 ? -0.501 -19.191 -3.238 1.00 91.19 143 ALA A N 1
ATOM 1134 C CA . ALA A 1 143 ? -1.551 -18.453 -2.567 1.00 91.19 143 ALA A CA 1
ATOM 1135 C C . ALA A 1 143 ? -1.930 -17.282 -3.475 1.00 91.19 143 ALA A C 1
ATOM 1137 O O . ALA A 1 143 ? -1.051 -16.746 -4.168 1.00 91.19 143 ALA A O 1
ATOM 1138 N N . ASP A 1 144 ? -3.218 -16.960 -3.504 1.00 92.31 144 ASP A N 1
ATOM 1139 C CA . ASP A 1 144 ? -3.727 -15.752 -4.137 1.00 92.31 144 ASP A CA 1
ATOM 1140 C C . ASP A 1 144 ? -3.335 -14.537 -3.285 1.00 92.31 144 ASP A C 1
ATOM 1142 O O . ASP A 1 144 ? -3.376 -14.583 -2.056 1.00 92.31 144 ASP A O 1
ATOM 1146 N N . THR A 1 145 ? -2.873 -13.463 -3.921 1.00 92.31 145 THR A N 1
ATOM 1147 C CA . THR A 1 145 ? -2.370 -12.298 -3.183 1.00 92.31 145 THR A CA 1
ATOM 1148 C C . THR A 1 145 ? -3.480 -11.554 -2.454 1.00 92.31 145 THR A C 1
ATOM 1150 O O . THR A 1 145 ? -3.234 -11.050 -1.360 1.00 92.31 145 THR A O 1
ATOM 1153 N N . TRP A 1 146 ? -4.679 -11.476 -3.028 1.00 94.12 146 TRP A N 1
ATOM 1154 C CA . TRP A 1 146 ? -5.800 -10.818 -2.377 1.00 94.12 146 TRP A CA 1
ATOM 1155 C C . TRP A 1 146 ? -6.291 -11.639 -1.184 1.00 94.12 146 TRP A C 1
ATOM 1157 O O . TRP A 1 146 ? -6.403 -11.082 -0.095 1.00 94.12 146 TRP A O 1
ATOM 1167 N N . ASP A 1 147 ? -6.457 -12.954 -1.342 1.00 94.56 147 ASP A N 1
ATOM 1168 C CA . ASP A 1 147 ? -6.876 -13.830 -0.239 1.00 94.56 147 ASP A CA 1
ATOM 1169 C C . ASP A 1 147 ? -5.913 -13.742 0.962 1.00 94.56 147 ASP A C 1
ATOM 1171 O O . ASP A 1 147 ? -6.337 -13.705 2.116 1.00 94.56 147 ASP A O 1
ATOM 1175 N N . GLU A 1 148 ? -4.599 -13.683 0.717 1.00 95.25 148 GLU A N 1
ATOM 1176 C CA . GLU A 1 148 ? -3.605 -13.534 1.791 1.00 95.25 148 GLU A CA 1
ATOM 1177 C C . GLU A 1 148 ? -3.604 -12.133 2.420 1.00 95.25 148 GLU A C 1
ATOM 1179 O O . GLU A 1 148 ? -3.344 -11.998 3.620 1.00 95.25 148 GLU A O 1
ATOM 1184 N N . LEU A 1 149 ? -3.925 -11.085 1.652 1.00 95.56 149 LEU A N 1
ATOM 1185 C CA . LEU A 1 149 ? -4.145 -9.749 2.209 1.00 95.56 149 LEU A CA 1
ATOM 1186 C C . LEU A 1 149 ? -5.380 -9.734 3.116 1.00 95.56 149 LEU A C 1
ATOM 1188 O O . LEU A 1 149 ? -5.297 -9.192 4.216 1.00 95.56 149 LEU A O 1
ATOM 1192 N N . GLU A 1 150 ? -6.490 -10.357 2.709 1.00 96.88 150 GLU A N 1
ATOM 1193 C CA . GLU A 1 150 ? -7.701 -10.441 3.538 1.00 96.88 150 GLU A CA 1
ATOM 1194 C C . GLU A 1 150 ? -7.440 -11.162 4.857 1.00 96.88 150 GLU A C 1
ATOM 1196 O O . GLU A 1 150 ? -7.701 -10.587 5.912 1.00 96.88 150 GLU A O 1
ATOM 1201 N N . LYS A 1 151 ? -6.809 -12.341 4.816 1.00 97.81 151 LYS A N 1
ATOM 1202 C CA . LYS A 1 151 ? -6.412 -13.079 6.029 1.00 97.81 151 LYS A CA 1
ATOM 1203 C C . LYS A 1 151 ? -5.496 -12.264 6.936 1.00 97.81 151 LYS A C 1
ATOM 1205 O O . LYS A 1 151 ? -5.588 -12.340 8.163 1.00 97.81 151 LYS A O 1
ATOM 1210 N N . THR A 1 152 ? -4.585 -11.488 6.344 1.00 97.62 152 THR A N 1
ATOM 1211 C CA . THR A 1 152 ? -3.697 -10.604 7.106 1.00 97.62 152 THR A CA 1
ATOM 1212 C C . THR A 1 152 ? -4.501 -9.514 7.808 1.00 97.62 152 THR A C 1
ATOM 1214 O O . THR A 1 152 ? -4.285 -9.284 8.994 1.00 97.62 152 THR A O 1
ATOM 1217 N N . PHE A 1 153 ? -5.445 -8.866 7.118 1.00 97.62 153 PHE A N 1
ATOM 1218 C CA . PHE A 1 153 ? -6.312 -7.863 7.739 1.00 97.62 153 PHE A CA 1
ATOM 1219 C C . PHE A 1 153 ? -7.165 -8.464 8.855 1.00 97.62 153 PHE A C 1
ATOM 1221 O O . PHE A 1 153 ? -7.136 -7.927 9.954 1.00 97.62 153 PHE A O 1
ATOM 1228 N N . GLU A 1 154 ? -7.820 -9.602 8.624 1.00 98.06 154 GLU A N 1
ATOM 1229 C CA . GLU A 1 154 ? -8.596 -10.325 9.644 1.00 98.06 154 GLU A CA 1
ATOM 1230 C C . GLU A 1 154 ? -7.753 -10.622 10.890 1.00 98.06 154 GLU A C 1
ATOM 1232 O O . GLU A 1 154 ? -8.154 -10.317 12.009 1.00 98.06 154 GLU A O 1
ATOM 1237 N N . THR A 1 155 ? -6.522 -11.106 10.698 1.00 98.12 155 THR A N 1
ATOM 1238 C CA . THR A 1 155 ? -5.591 -11.337 11.811 1.00 98.12 155 THR A CA 1
ATOM 1239 C C . THR A 1 155 ? -5.289 -10.040 12.568 1.00 98.12 155 THR A C 1
ATOM 1241 O O . THR A 1 155 ? -5.257 -10.031 13.796 1.00 98.12 155 THR A O 1
ATOM 1244 N N . LEU A 1 156 ? -5.054 -8.927 11.869 1.00 97.25 156 LEU A N 1
ATOM 1245 C CA . LEU A 1 156 ? -4.776 -7.635 12.507 1.00 97.25 156 LEU A CA 1
ATOM 1246 C C . LEU A 1 156 ? -6.002 -7.064 13.238 1.00 97.25 156 LEU A C 1
ATOM 1248 O O . LEU A 1 156 ? -5.839 -6.401 14.262 1.00 97.25 156 LEU A O 1
ATOM 1252 N N . GLU A 1 157 ? -7.205 -7.321 12.736 1.00 97.31 157 GLU A N 1
ATOM 1253 C CA . GLU A 1 157 ? -8.471 -6.972 13.386 1.00 97.31 157 GLU A CA 1
ATOM 1254 C C . GLU A 1 157 ? -8.650 -7.777 14.686 1.00 97.31 157 GLU A C 1
ATOM 1256 O O . GLU A 1 157 ? -8.863 -7.195 15.751 1.00 97.31 157 GLU A O 1
ATOM 1261 N N . ASP A 1 158 ? -8.441 -9.097 14.633 1.00 97.25 158 ASP A N 1
ATOM 1262 C CA . ASP A 1 158 ? -8.525 -9.999 15.791 1.00 97.25 158 ASP A CA 1
ATOM 1263 C C . ASP A 1 158 ? -7.493 -9.674 16.879 1.00 97.25 158 ASP A C 1
ATOM 1265 O O . ASP A 1 158 ? -7.764 -9.809 18.074 1.00 97.25 158 ASP A O 1
ATOM 1269 N N . GLN A 1 159 ? -6.296 -9.232 16.480 1.00 96.75 159 GLN A N 1
ATOM 1270 C CA . GLN A 1 159 ? -5.236 -8.824 17.407 1.00 96.75 159 GLN A CA 1
ATOM 1271 C C . GLN A 1 159 ? -5.400 -7.384 17.927 1.00 96.75 159 GLN A C 1
ATOM 1273 O O . GLN A 1 159 ? -4.539 -6.904 18.667 1.00 96.75 159 GLN A O 1
ATOM 1278 N N . GLY A 1 160 ? -6.472 -6.674 17.557 1.00 96.44 160 GLY A N 1
ATOM 1279 C CA . GLY A 1 160 ? -6.716 -5.298 17.999 1.00 96.44 160 GLY A CA 1
ATOM 1280 C C . GLY A 1 160 ? -5.709 -4.285 17.447 1.00 96.44 160 GLY A C 1
ATOM 1281 O O . GLY A 1 160 ? -5.516 -3.219 18.030 1.00 96.44 160 GLY A O 1
ATOM 1282 N N . VAL A 1 161 ? -5.047 -4.606 16.335 1.00 96.94 161 VAL A N 1
ATOM 1283 C CA . VAL A 1 161 ? -4.196 -3.666 15.592 1.00 96.94 161 VAL A CA 1
ATOM 1284 C C . VAL A 1 161 ? -5.053 -2.793 14.676 1.00 96.94 161 VAL A C 1
ATOM 1286 O O . VAL A 1 161 ? -4.790 -1.600 14.543 1.00 96.94 161 VAL A O 1
ATOM 1289 N N . LEU A 1 162 ? -6.096 -3.368 14.075 1.00 96.50 162 LEU A N 1
ATOM 1290 C CA . LEU A 1 162 ? -7.087 -2.660 13.265 1.00 96.50 162 LEU A CA 1
ATOM 1291 C C . LEU A 1 162 ? -8.482 -2.744 13.908 1.00 96.50 162 LEU A C 1
ATOM 1293 O O . LEU A 1 162 ? -8.764 -3.697 14.634 1.00 96.50 162 LEU A O 1
ATOM 1297 N N . PRO A 1 163 ? -9.378 -1.770 13.658 1.00 96.50 163 PRO A N 1
ATOM 1298 C CA . PRO A 1 163 ? -10.787 -1.901 14.017 1.00 96.50 163 PRO A CA 1
ATOM 1299 C C . PRO A 1 163 ? -11.435 -3.108 13.322 1.00 96.50 163 PRO A C 1
ATOM 1301 O O . PRO A 1 163 ? -11.190 -3.283 12.129 1.00 96.50 163 PRO A O 1
ATOM 1304 N N . PRO A 1 164 ? -12.338 -3.854 13.988 1.00 96.62 164 PRO A N 1
ATOM 1305 C CA . PRO A 1 164 ? -13.131 -4.889 13.327 1.00 96.62 164 PRO A CA 1
ATOM 1306 C C . PRO A 1 164 ? -13.931 -4.300 12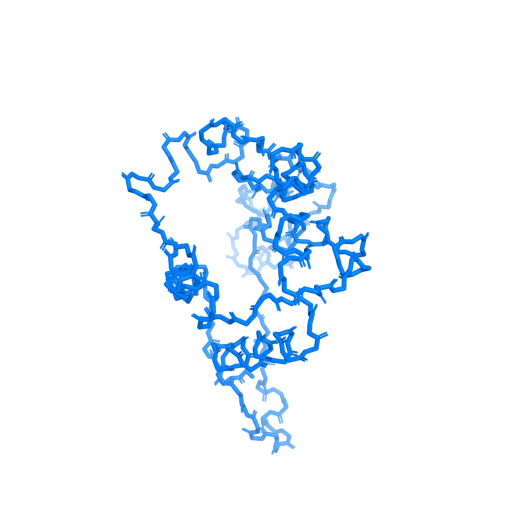.162 1.00 96.62 164 PRO A C 1
ATOM 1308 O O . PRO A 1 164 ? -14.697 -3.348 12.364 1.00 96.62 164 PRO A O 1
ATOM 1311 N N . LEU A 1 165 ? -13.778 -4.860 10.960 1.00 95.81 165 LEU A N 1
ATOM 1312 C CA . LEU A 1 165 ? -14.273 -4.230 9.735 1.00 95.81 165 LEU A CA 1
ATOM 1313 C C . LEU A 1 165 ? -15.788 -3.984 9.738 1.00 95.81 165 LEU A C 1
ATOM 1315 O O . LEU A 1 165 ? -16.244 -2.906 9.351 1.00 95.81 165 LEU A O 1
ATOM 1319 N N . ASP A 1 166 ? -16.567 -4.962 10.195 1.00 94.62 166 ASP A N 1
ATOM 1320 C CA . ASP A 1 166 ? -18.032 -4.875 10.205 1.00 94.62 166 ASP A CA 1
ATOM 1321 C C . ASP A 1 166 ? -18.534 -3.765 11.130 1.00 94.62 166 ASP A C 1
ATOM 1323 O O . ASP A 1 166 ? -19.470 -3.037 10.797 1.00 94.62 166 ASP A O 1
ATOM 1327 N N . ARG A 1 167 ? -17.873 -3.591 12.279 1.00 95.38 167 ARG A N 1
ATOM 1328 C CA . ARG A 1 167 ? -18.193 -2.508 13.213 1.00 95.38 167 ARG A CA 1
ATOM 1329 C C . ARG A 1 167 ? -17.774 -1.159 12.652 1.00 95.38 167 ARG A C 1
ATOM 1331 O O . ARG A 1 167 ? -18.545 -0.211 12.733 1.00 95.38 167 ARG A O 1
ATOM 1338 N N . LEU A 1 168 ? -16.591 -1.090 12.040 1.00 94.81 168 LEU A N 1
ATOM 1339 C CA . LEU A 1 168 ? -16.098 0.134 11.417 1.00 94.81 168 LEU A CA 1
ATOM 1340 C C . LEU A 1 168 ? -17.070 0.652 10.347 1.00 94.81 168 LEU A C 1
ATOM 1342 O O . LEU A 1 168 ? -17.372 1.838 10.337 1.00 94.81 168 LEU A O 1
ATOM 1346 N N . LYS A 1 169 ? -17.597 -0.232 9.491 1.00 93.12 169 LYS A N 1
ATOM 1347 C CA . LYS A 1 169 ? -18.583 0.119 8.451 1.00 93.12 169 LYS A CA 1
ATOM 1348 C C . LYS A 1 169 ? -19.961 0.487 8.988 1.00 93.12 169 LYS A C 1
ATOM 1350 O O . LYS A 1 169 ? -20.719 1.170 8.312 1.00 93.12 169 LYS A O 1
ATOM 1355 N N . HIS A 1 170 ? -20.339 -0.050 10.141 1.00 93.06 170 HIS A N 1
ATOM 1356 C CA . HIS A 1 170 ? -21.600 0.309 10.778 1.00 93.06 170 HIS A CA 1
ATOM 1357 C C . HIS A 1 170 ? -21.521 1.710 11.400 1.00 93.06 170 HIS A C 1
ATOM 1359 O O . HIS A 1 170 ? -22.485 2.472 11.344 1.00 93.06 170 HIS A O 1
ATOM 1365 N N . ASP A 1 171 ? -20.377 2.040 11.998 1.00 93.06 171 ASP A N 1
ATOM 1366 C CA . ASP A 1 171 ? -20.203 3.263 12.779 1.00 93.06 171 ASP A CA 1
ATOM 1367 C C . ASP A 1 171 ? -19.861 4.503 11.915 1.00 93.06 171 ASP A C 1
ATOM 1369 O O . ASP A 1 171 ? -19.954 5.628 12.420 1.00 93.06 171 ASP A O 1
ATOM 1373 N N . PHE A 1 172 ? -19.487 4.320 10.636 1.00 88.12 172 PHE A N 1
ATOM 1374 C CA . PHE A 1 172 ? -19.055 5.368 9.692 1.00 88.12 172 PHE A CA 1
ATOM 1375 C C . PHE A 1 172 ? -19.567 5.138 8.265 1.00 88.12 172 PHE A C 1
ATOM 1377 O O . PHE A 1 172 ? -19.931 6.149 7.617 1.00 88.12 172 PHE A O 1
#

Foldseek 3Di:
DQPDDDDCVPVVVVVCVLQVHDQDVVNFPQDPDPPTCADDVAHKDKDFDPDFQPCLVCCVVVVNNVPCNRGGGWIFIHSHQQVSVLPDPVNVVVVVVLCVVQVADPVLSVPPPSVVVSVPRRTPDDDDDDCVVVVVVPDPDDDDPVVVVVVVVVVCCVNRNDPDSVVSVVVD